Protein AF-A0A1A8IFJ7-F1 (afdb_monomer_lite)

Organism: Nothobranchius kuhntae (NCBI:txid321403)

pLDDT: mean 70.38, std 19.13, range [33.59, 97.19]

Foldseek 3Di:
DDPDDDPDPPPPPPPPPPDDPDQDWDDPDPVDDTHHDDPVRVVVVVVVVVVVVVVVVVVVVVVLVVLVCCLVVPPDDPVVSVVNCVVSPPDDPPPDPPPPDPPDPPPPPDDDPDDDDDPDPPDPPDPPPPPQDPVNVVVVVVVVVVVVVVVVVD

Secondary structure (DSSP, 8-state):
---PPPP-------------SSPP-B---TTS--BPPPHHHHHHHHHHHHHHHHHHHHHHHHHHHHHHHHHHTT-S-HHHHHHHHHHH---S-----------------PPPP----------------TTS-HHHHHHHHHHHHHHHHHHH--

InterPro domains:
  IPR029422 Coiled coil protein 74, C-terminal [PF14917] (32-151)
  IPR040370 Coiled-coil domain-containing protein 74A/74B/92 [PTHR14882] (18-152)

Radius of gyration: 33.84 Å; chains: 1; bounding box: 81×42×92 Å

Structure (mmCIF, N/CA/C/O backbone):
data_AF-A0A1A8IFJ7-F1
#
_entry.id   AF-A0A1A8IFJ7-F1
#
loop_
_atom_site.group_PDB
_atom_site.id
_atom_site.type_symbol
_atom_site.label_atom_id
_atom_site.label_alt_id
_atom_site.label_comp_id
_atom_site.label_asym_id
_atom_site.label_entity_id
_atom_site.label_seq_id
_atom_site.pdbx_PDB_ins_code
_atom_site.Cartn_x
_atom_site.Cartn_y
_atom_site.Cartn_z
_atom_site.occupancy
_atom_site.B_iso_or_equiv
_atom_site.auth_seq_id
_atom_site.auth_comp_id
_atom_site.auth_asym_id
_atom_site.auth_atom_id
_atom_site.pdbx_PDB_model_num
ATOM 1 N N . PHE A 1 1 ? 22.076 -18.290 44.049 1.00 37.00 1 PHE A N 1
ATOM 2 C CA . PHE A 1 1 ? 21.747 -18.542 42.632 1.00 37.00 1 PHE A CA 1
ATOM 3 C C . PHE A 1 1 ? 20.600 -17.636 42.219 1.00 37.00 1 PHE A C 1
ATOM 5 O O . PHE A 1 1 ? 19.598 -17.569 42.918 1.00 37.00 1 PHE A O 1
ATOM 12 N N . LEU A 1 2 ? 20.838 -16.833 41.181 1.00 37.22 2 LEU A N 1
ATOM 13 C CA . LEU A 1 2 ? 20.101 -15.618 40.843 1.00 37.22 2 LEU A CA 1
ATOM 14 C C . LEU A 1 2 ? 18.650 -15.870 40.407 1.00 37.22 2 LEU A C 1
ATOM 16 O O . LEU A 1 2 ? 18.386 -16.637 39.484 1.00 37.22 2 LEU A O 1
ATOM 20 N N . ARG A 1 3 ? 17.722 -15.116 41.002 1.00 33.59 3 ARG A N 1
ATOM 21 C CA . ARG A 1 3 ? 16.369 -14.902 40.483 1.00 33.59 3 ARG A CA 1
ATOM 22 C C . ARG A 1 3 ? 16.462 -13.887 39.342 1.00 33.59 3 ARG A C 1
ATOM 24 O O . ARG A 1 3 ? 16.524 -12.685 39.579 1.00 33.59 3 ARG A O 1
ATOM 31 N N . SER A 1 4 ? 16.531 -14.395 38.115 1.00 35.03 4 SER A N 1
ATOM 32 C CA . SER A 1 4 ? 16.534 -13.587 36.895 1.00 35.03 4 SER A CA 1
ATOM 33 C C . SER A 1 4 ? 15.193 -12.864 36.742 1.00 35.03 4 SER A C 1
ATOM 35 O O . SER A 1 4 ? 14.127 -13.486 36.707 1.00 35.03 4 SER A O 1
ATOM 37 N N . ALA A 1 5 ? 15.257 -11.535 36.713 1.00 36.53 5 ALA A N 1
ATOM 38 C CA . ALA A 1 5 ? 14.134 -10.656 36.448 1.00 36.53 5 ALA A CA 1
ATOM 39 C C . ALA A 1 5 ? 13.652 -10.856 35.004 1.00 36.53 5 ALA A C 1
ATOM 41 O O . ALA A 1 5 ? 14.435 -10.767 34.061 1.00 36.53 5 ALA A O 1
ATOM 42 N N . ARG A 1 6 ? 12.350 -11.104 34.818 1.00 45.41 6 ARG A N 1
ATOM 43 C CA . ARG A 1 6 ? 11.714 -10.996 33.499 1.00 45.41 6 ARG A CA 1
ATOM 44 C C . ARG A 1 6 ? 11.845 -9.546 33.026 1.00 45.41 6 ARG A C 1
ATOM 46 O O . ARG A 1 6 ? 11.326 -8.670 33.721 1.00 45.41 6 ARG A O 1
ATOM 53 N N . PRO A 1 7 ? 12.427 -9.263 31.851 1.00 37.22 7 PRO A N 1
ATOM 54 C CA . PRO A 1 7 ? 12.234 -7.966 31.240 1.00 37.22 7 PRO A CA 1
ATOM 55 C C . PRO A 1 7 ? 10.785 -7.904 30.764 1.00 37.22 7 PRO A C 1
ATOM 57 O O . PRO A 1 7 ? 10.353 -8.689 29.915 1.00 37.22 7 PRO A O 1
ATOM 60 N N . GLN A 1 8 ? 10.033 -6.981 31.360 1.00 39.06 8 GLN A N 1
ATOM 61 C CA . GLN A 1 8 ? 8.823 -6.404 30.794 1.00 39.06 8 GLN A CA 1
ATOM 62 C C . GLN A 1 8 ? 9.097 -6.093 29.324 1.00 39.06 8 GLN A C 1
ATOM 64 O O . GLN A 1 8 ? 9.841 -5.173 28.992 1.00 39.06 8 GLN A O 1
ATOM 69 N N . ARG A 1 9 ? 8.517 -6.893 28.430 1.00 38.09 9 ARG A N 1
ATOM 70 C CA . ARG A 1 9 ? 8.474 -6.565 27.014 1.00 38.09 9 ARG A CA 1
ATOM 71 C C . ARG A 1 9 ? 7.398 -5.493 26.868 1.00 38.09 9 ARG A C 1
ATOM 73 O O . ARG A 1 9 ? 6.243 -5.796 26.590 1.00 38.09 9 ARG A O 1
ATOM 80 N N . GLY A 1 10 ? 7.787 -4.249 27.145 1.00 36.97 10 GLY A N 1
ATOM 81 C CA . GLY A 1 10 ? 7.111 -3.072 26.625 1.00 36.97 10 GLY A CA 1
ATOM 82 C C . GLY A 1 10 ? 7.208 -3.154 25.112 1.00 36.97 10 GLY A C 1
ATOM 83 O O . GLY A 1 10 ? 8.207 -2.763 24.519 1.00 36.97 10 GLY A O 1
ATOM 84 N N . ALA A 1 11 ? 6.223 -3.798 24.496 1.00 39.75 11 ALA A N 1
ATOM 85 C CA . ALA A 1 11 ? 6.038 -3.714 23.066 1.00 39.75 11 ALA A CA 1
ATOM 86 C C . ALA A 1 11 ? 5.435 -2.336 22.815 1.00 39.75 11 ALA A C 1
ATOM 88 O O . ALA A 1 11 ? 4.215 -2.174 22.799 1.00 39.75 11 ALA A O 1
ATOM 89 N N . ASP A 1 12 ? 6.309 -1.343 22.671 1.00 42.59 12 ASP A N 1
ATOM 90 C CA . ASP A 1 12 ? 5.990 -0.155 21.902 1.00 42.59 12 ASP A CA 1
ATOM 91 C C . ASP A 1 12 ? 5.396 -0.648 20.579 1.00 42.59 12 ASP A C 1
ATOM 93 O O . ASP A 1 12 ? 6.099 -1.182 19.720 1.00 42.59 12 ASP A O 1
ATOM 97 N N . MET A 1 13 ? 4.073 -0.529 20.433 1.00 48.50 13 MET A N 1
ATOM 98 C CA . MET A 1 13 ? 3.356 -0.712 19.171 1.00 48.50 13 MET A CA 1
ATOM 99 C C . MET A 1 13 ? 3.704 0.448 18.229 1.00 48.50 13 MET A C 1
ATOM 101 O O . MET A 1 13 ? 2.827 1.154 17.730 1.00 48.50 13 MET A O 1
ATOM 105 N N . MET A 1 14 ? 4.994 0.674 17.981 1.00 48.03 14 MET A N 1
ATOM 106 C CA . MET A 1 14 ? 5.437 1.415 16.815 1.00 48.03 14 MET A CA 1
ATOM 107 C C . MET A 1 14 ? 4.930 0.615 15.633 1.00 48.03 14 MET A C 1
ATOM 109 O O . MET A 1 14 ? 5.463 -0.455 15.344 1.00 48.03 14 MET A O 1
ATOM 113 N N . GLY A 1 15 ? 3.822 1.086 15.049 1.00 50.41 15 GLY A N 1
ATOM 114 C CA . GLY A 1 15 ? 3.146 0.455 13.931 1.00 50.41 15 GLY A CA 1
ATOM 115 C C . GLY A 1 15 ? 4.200 -0.008 12.950 1.00 50.41 15 GLY A C 1
ATOM 116 O O . GLY A 1 15 ? 4.876 0.820 12.341 1.00 50.41 15 GLY A O 1
ATOM 117 N N . HIS A 1 16 ? 4.401 -1.326 12.896 1.00 56.38 16 HIS A N 1
ATOM 118 C CA . HIS A 1 16 ? 5.365 -1.927 12.003 1.00 56.38 16 HIS A CA 1
ATOM 119 C C . HIS A 1 16 ? 4.886 -1.571 10.604 1.00 56.38 16 HIS A C 1
ATOM 121 O O . HIS A 1 16 ? 3.976 -2.203 10.069 1.00 56.38 16 HIS A O 1
ATOM 127 N N . LEU A 1 17 ? 5.445 -0.499 10.039 1.00 62.41 17 LEU A N 1
ATOM 128 C CA . LEU A 1 17 ? 5.356 -0.251 8.621 1.00 62.41 17 LEU A CA 1
ATOM 129 C C . LEU A 1 17 ? 5.882 -1.532 7.992 1.00 62.41 17 LEU A C 1
ATOM 131 O O . LEU A 1 17 ? 7.049 -1.883 8.169 1.00 62.41 17 LEU A O 1
ATOM 135 N N . ILE A 1 18 ? 4.998 -2.274 7.326 1.00 60.94 18 ILE A N 1
ATOM 136 C CA . ILE A 1 18 ? 5.382 -3.429 6.521 1.00 60.94 18 ILE A CA 1
ATOM 137 C C . ILE A 1 18 ? 6.068 -2.852 5.281 1.00 60.94 18 ILE A C 1
ATOM 139 O O . ILE A 1 18 ? 5.518 -2.800 4.187 1.00 60.94 18 ILE A O 1
ATOM 143 N N . THR A 1 19 ? 7.260 -2.305 5.482 1.00 59.69 19 THR A N 1
ATOM 144 C CA . THR A 1 19 ? 8.148 -1.834 4.433 1.00 59.69 19 THR A CA 1
ATOM 145 C C . THR A 1 19 ? 9.150 -2.943 4.218 1.00 59.69 19 THR A C 1
ATOM 147 O O . THR A 1 19 ? 10.098 -3.103 4.987 1.00 59.69 19 THR A O 1
ATOM 150 N N . SER A 1 20 ? 8.909 -3.750 3.188 1.00 72.00 20 SER A N 1
ATOM 151 C CA . SER A 1 20 ? 9.936 -4.655 2.692 1.00 72.00 20 SER A CA 1
ATOM 152 C C . SER A 1 20 ? 11.133 -3.821 2.237 1.00 72.00 20 SER A C 1
ATOM 154 O O . SER A 1 20 ? 10.977 -2.897 1.441 1.00 72.00 20 SER A O 1
ATOM 156 N N . LEU A 1 21 ? 12.325 -4.148 2.736 1.00 69.06 21 LEU A N 1
ATOM 157 C CA . LEU A 1 21 ? 13.580 -3.557 2.258 1.00 69.06 21 LEU A CA 1
ATOM 158 C C . LEU A 1 21 ? 14.043 -4.183 0.932 1.00 69.06 21 LEU A C 1
ATOM 160 O O . LEU A 1 21 ? 15.052 -3.765 0.368 1.00 69.06 21 LEU A O 1
ATOM 164 N N . GLN A 1 22 ? 13.332 -5.200 0.436 1.00 80.12 22 GLN A N 1
ATOM 165 C CA . GLN A 1 22 ? 13.649 -5.843 -0.830 1.00 80.12 22 GLN A CA 1
ATOM 166 C C . GLN A 1 22 ? 12.984 -5.088 -1.990 1.00 80.12 22 GLN A C 1
ATOM 168 O O . GLN A 1 22 ? 11.782 -4.815 -1.923 1.00 80.12 22 GLN A O 1
ATOM 173 N N . PRO A 1 23 ? 13.728 -4.784 -3.072 1.00 84.25 23 PRO A N 1
ATOM 174 C CA . PRO A 1 23 ? 13.155 -4.180 -4.269 1.00 84.25 23 PRO A CA 1
ATOM 175 C C . PRO A 1 23 ? 12.010 -5.028 -4.834 1.00 84.25 23 PRO A C 1
ATOM 177 O O . PRO A 1 23 ? 12.124 -6.253 -4.904 1.00 84.25 23 PRO A O 1
ATOM 180 N N . LEU A 1 24 ? 10.924 -4.382 -5.269 1.00 87.25 24 LEU A N 1
ATOM 181 C CA . LEU A 1 24 ? 9.801 -5.056 -5.922 1.00 87.25 24 LEU A CA 1
ATOM 182 C C . LEU A 1 24 ? 10.277 -5.742 -7.212 1.00 87.25 24 LEU A C 1
ATOM 184 O O . LEU A 1 24 ? 10.961 -5.125 -8.031 1.00 87.25 24 LEU A O 1
ATOM 188 N N . ARG A 1 25 ? 9.919 -7.019 -7.395 1.00 91.12 25 ARG A N 1
ATOM 189 C CA . ARG A 1 25 ? 10.283 -7.813 -8.579 1.00 91.12 25 ARG A CA 1
ATOM 190 C C . ARG A 1 25 ? 9.042 -8.378 -9.256 1.00 91.12 25 ARG A C 1
ATOM 192 O O . ARG A 1 25 ? 8.121 -8.830 -8.582 1.00 91.12 25 ARG A O 1
ATOM 199 N N . ILE A 1 26 ? 9.051 -8.379 -10.584 1.00 91.69 26 ILE A N 1
ATOM 200 C CA . ILE A 1 26 ? 8.033 -9.027 -11.409 1.00 91.69 26 ILE A CA 1
ATOM 201 C C . ILE A 1 26 ? 8.422 -10.488 -11.607 1.00 91.69 26 ILE A C 1
ATOM 203 O O . ILE A 1 26 ? 9.538 -10.783 -12.043 1.00 91.69 26 ILE A O 1
ATOM 207 N N . ASN A 1 27 ? 7.487 -11.386 -11.300 1.00 89.75 27 ASN A N 1
ATOM 208 C CA . ASN A 1 27 ? 7.608 -12.816 -11.552 1.00 89.75 27 ASN A CA 1
ATOM 209 C C . ASN A 1 27 ? 6.722 -13.169 -12.751 1.00 89.75 27 ASN A C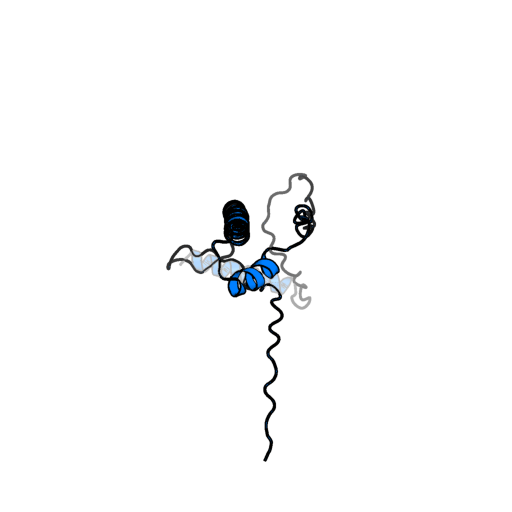 1
ATOM 211 O O . ASN A 1 27 ? 5.504 -13.245 -12.619 1.00 89.75 27 ASN A O 1
ATOM 215 N N . SER A 1 28 ? 7.329 -13.376 -13.918 1.00 83.00 28 SER A N 1
ATOM 216 C CA . SER A 1 28 ? 6.619 -13.674 -15.174 1.00 83.00 28 SER A CA 1
ATOM 217 C C . SER A 1 28 ? 6.489 -15.183 -15.452 1.00 83.00 28 SER A C 1
ATOM 219 O O . SER A 1 28 ? 6.387 -15.587 -16.605 1.00 83.00 28 SER A O 1
ATOM 221 N N . GLY A 1 29 ? 6.510 -16.020 -14.407 1.00 79.88 29 GLY A N 1
ATOM 222 C CA . GLY A 1 29 ? 6.488 -17.489 -14.499 1.00 79.88 29 GLY A CA 1
ATOM 223 C C . GLY A 1 29 ? 7.875 -18.146 -14.409 1.00 79.88 29 GLY A C 1
ATOM 224 O O . GLY A 1 29 ? 8.887 -17.464 -14.284 1.00 79.88 29 GLY A O 1
ATOM 225 N N . LEU A 1 30 ? 7.923 -19.486 -14.458 1.00 76.38 30 LEU A N 1
ATOM 226 C CA . LEU A 1 30 ? 9.153 -20.285 -14.270 1.00 76.38 30 LEU A CA 1
ATOM 227 C C . LEU A 1 30 ? 10.206 -20.099 -15.380 1.00 76.38 30 LEU A C 1
ATOM 229 O O . LEU A 1 30 ? 11.362 -20.468 -15.191 1.00 76.38 30 LEU A O 1
ATOM 233 N N . SER A 1 31 ? 9.823 -19.548 -16.534 1.00 73.19 31 SER A N 1
ATOM 234 C CA . SER A 1 31 ? 10.706 -19.367 -17.694 1.00 73.19 31 SER A CA 1
ATOM 235 C C . SER A 1 31 ? 11.580 -18.115 -17.620 1.00 73.19 31 SER A C 1
ATOM 237 O O . SER A 1 31 ? 12.529 -17.99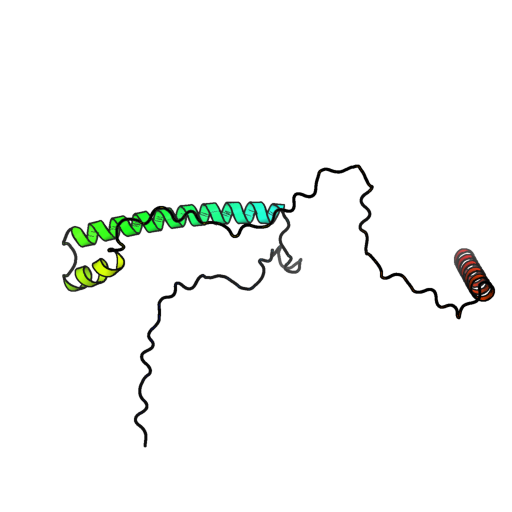1 -18.396 1.00 73.19 31 SER A O 1
ATOM 239 N N . HIS A 1 32 ? 11.282 -17.179 -16.714 1.00 80.81 32 HIS A N 1
ATOM 240 C CA . HIS A 1 32 ? 11.992 -15.908 -16.628 1.00 80.81 32 HIS A CA 1
ATOM 241 C C . HIS A 1 32 ? 12.456 -15.619 -15.200 1.00 80.81 32 HIS A C 1
ATOM 243 O O . HIS A 1 32 ? 11.674 -15.756 -14.257 1.00 80.81 32 HIS A O 1
ATOM 249 N N . PRO A 1 33 ? 13.717 -15.184 -15.015 1.00 86.81 33 PRO A N 1
ATOM 250 C CA . PRO A 1 33 ? 14.192 -14.794 -13.700 1.00 86.81 33 PRO A CA 1
ATOM 251 C C . PRO A 1 33 ? 13.406 -13.571 -13.201 1.00 86.81 33 PRO A C 1
ATOM 253 O O . PRO A 1 33 ? 13.046 -12.706 -14.008 1.00 86.81 33 PRO A O 1
ATOM 256 N N . PRO A 1 34 ? 13.187 -13.442 -11.879 1.00 90.88 34 PRO A N 1
ATOM 257 C CA . PRO A 1 34 ? 12.548 -12.265 -11.310 1.00 90.88 34 PRO A CA 1
ATOM 258 C C . PRO A 1 34 ? 13.278 -11.000 -11.757 1.00 90.88 34 PRO A C 1
ATOM 260 O O . PRO A 1 34 ? 14.492 -10.883 -11.572 1.00 90.88 34 PRO A O 1
ATOM 263 N N . ARG A 1 35 ? 12.571 -10.025 -12.323 1.00 91.94 35 ARG A N 1
ATOM 264 C CA . ARG A 1 35 ? 13.196 -8.800 -12.853 1.00 91.94 35 ARG A CA 1
ATOM 265 C C . ARG A 1 35 ? 12.643 -7.540 -12.207 1.00 91.94 35 ARG A C 1
ATOM 267 O O . ARG A 1 35 ? 11.603 -7.580 -11.557 1.00 91.94 35 ARG A O 1
ATOM 274 N N . ALA A 1 36 ? 13.338 -6.423 -12.398 1.00 92.06 36 ALA A N 1
ATOM 275 C CA . ALA A 1 36 ? 12.791 -5.119 -12.047 1.00 92.06 36 ALA A CA 1
ATOM 276 C C . ALA A 1 36 ? 11.566 -4.799 -12.933 1.00 92.06 36 ALA A C 1
ATOM 278 O O . ALA A 1 36 ? 11.574 -5.151 -14.118 1.00 92.06 36 ALA A O 1
ATOM 279 N N . PRO A 1 37 ? 10.525 -4.154 -12.385 1.00 94.06 37 PRO A N 1
ATOM 280 C CA . PRO A 1 37 ? 9.367 -3.716 -13.157 1.00 94.06 37 PRO A CA 1
ATOM 281 C C . PRO A 1 37 ? 9.751 -2.658 -14.198 1.00 94.06 37 PRO A C 1
ATOM 283 O O . PRO A 1 37 ? 10.615 -1.811 -13.970 1.00 94.06 37 PRO A O 1
ATOM 286 N N . THR A 1 38 ? 9.084 -2.696 -15.346 1.00 94.81 38 THR A N 1
ATOM 287 C CA . THR A 1 38 ? 9.098 -1.613 -16.338 1.00 94.81 38 THR A CA 1
ATOM 288 C C . THR A 1 38 ? 8.289 -0.418 -15.847 1.00 94.81 38 THR A C 1
ATOM 290 O O . THR A 1 38 ? 7.479 -0.535 -14.931 1.00 94.81 38 THR A O 1
ATOM 293 N N . LEU A 1 39 ? 8.461 0.745 -16.483 1.00 95.75 39 LEU A N 1
ATOM 294 C CA . LEU A 1 39 ? 7.731 1.959 -16.109 1.00 95.75 39 LEU A CA 1
ATOM 295 C C . LEU A 1 39 ? 6.205 1.792 -16.221 1.00 95.75 39 LEU A C 1
ATOM 297 O O . LEU A 1 39 ? 5.476 2.236 -15.338 1.00 95.75 39 LEU A O 1
ATOM 301 N N . GLN A 1 40 ? 5.732 1.105 -17.263 1.00 96.56 40 GLN A N 1
ATOM 302 C CA . GLN A 1 40 ? 4.310 0.813 -17.450 1.00 96.56 40 GLN A CA 1
ATOM 303 C C . GLN A 1 40 ? 3.778 -0.130 -16.358 1.00 96.56 40 GLN A C 1
ATOM 305 O O . GLN A 1 40 ? 2.709 0.108 -15.801 1.00 96.56 40 GLN A O 1
ATOM 310 N N . GLU A 1 41 ? 4.537 -1.174 -16.005 1.00 94.50 41 GLU A N 1
ATOM 311 C CA . GLU A 1 41 ? 4.188 -2.069 -14.893 1.00 94.50 41 GLU A CA 1
ATOM 312 C C . GLU A 1 41 ? 4.155 -1.300 -13.563 1.00 94.50 41 GLU A C 1
ATOM 314 O O . GLU A 1 41 ? 3.217 -1.470 -12.788 1.00 94.50 41 GLU A O 1
ATOM 319 N N . CYS A 1 42 ? 5.117 -0.403 -13.317 1.00 95.38 42 CYS A N 1
ATOM 320 C CA . CYS A 1 42 ? 5.119 0.474 -12.146 1.00 95.38 42 CYS A CA 1
ATOM 321 C C . CYS A 1 42 ? 3.861 1.343 -12.072 1.00 95.38 42 CYS A C 1
ATOM 323 O O . CYS A 1 42 ? 3.258 1.433 -11.005 1.00 95.38 42 CYS A O 1
ATOM 325 N N . GLU A 1 43 ? 3.442 1.962 -13.179 1.00 95.94 43 GLU A N 1
ATOM 326 C CA . GLU A 1 43 ? 2.225 2.777 -13.206 1.00 95.94 43 GLU A CA 1
ATOM 327 C C . GLU A 1 43 ? 0.994 1.957 -12.800 1.00 95.94 43 GLU A C 1
ATOM 329 O O . GLU A 1 43 ? 0.221 2.374 -11.932 1.00 95.94 43 GLU A O 1
ATOM 334 N N . VAL A 1 44 ? 0.837 0.767 -13.384 1.00 96.44 44 VAL A N 1
ATOM 335 C CA . VAL A 1 44 ? -0.277 -0.136 -13.071 1.00 96.44 44 VAL A CA 1
ATOM 336 C C . VAL A 1 44 ? -0.240 -0.556 -11.602 1.00 96.44 44 VAL A C 1
ATOM 338 O O . VAL A 1 44 ? -1.257 -0.457 -10.915 1.00 96.44 44 VAL A O 1
ATOM 341 N N . ILE A 1 45 ? 0.927 -0.963 -11.096 1.00 94.38 45 ILE A N 1
ATOM 342 C CA . ILE A 1 45 ? 1.114 -1.385 -9.702 1.00 94.38 45 ILE A CA 1
ATOM 343 C C . ILE A 1 45 ? 0.765 -0.250 -8.740 1.00 94.38 45 ILE A C 1
ATOM 345 O O . ILE A 1 45 ? 0.022 -0.462 -7.783 1.00 94.38 45 ILE A O 1
ATOM 349 N N . ILE A 1 46 ? 1.256 0.964 -8.995 1.00 94.19 46 ILE A N 1
ATOM 350 C CA . ILE A 1 46 ? 0.989 2.130 -8.147 1.00 94.19 46 ILE A CA 1
ATOM 351 C C . ILE A 1 46 ? -0.511 2.439 -8.126 1.00 94.19 46 ILE A C 1
ATOM 353 O O . ILE A 1 46 ? -1.075 2.615 -7.045 1.00 94.19 46 ILE A O 1
ATOM 357 N N . ARG A 1 47 ? -1.178 2.451 -9.289 1.00 97.19 47 ARG A N 1
ATOM 358 C CA . ARG A 1 47 ? -2.633 2.672 -9.380 1.00 97.19 47 ARG A CA 1
ATOM 359 C C . ARG A 1 47 ? -3.415 1.605 -8.610 1.00 97.19 47 ARG A C 1
ATOM 361 O O . ARG A 1 47 ? -4.315 1.938 -7.843 1.00 97.19 47 ARG A O 1
ATOM 368 N N . GLN A 1 48 ? -3.060 0.332 -8.776 1.00 96.88 48 GLN A N 1
ATOM 369 C CA . GLN A 1 48 ? -3.714 -0.779 -8.080 1.00 96.88 48 GLN A CA 1
ATOM 370 C C . GLN A 1 48 ? -3.532 -0.689 -6.563 1.00 96.88 48 GLN A C 1
ATOM 372 O O . GLN A 1 48 ? -4.513 -0.778 -5.824 1.00 96.88 48 GLN A O 1
ATOM 377 N N . LEU A 1 49 ? -2.302 -0.457 -6.096 1.00 94.56 49 LEU A N 1
ATOM 378 C CA . LEU A 1 49 ? -2.000 -0.295 -4.675 1.00 94.56 49 LEU A CA 1
ATOM 379 C C . LEU A 1 49 ? -2.726 0.906 -4.076 1.00 94.56 49 LEU A C 1
ATOM 381 O O . LEU A 1 49 ? -3.257 0.811 -2.973 1.00 94.56 49 LEU A O 1
ATOM 385 N N . TYR A 1 50 ? -2.780 2.028 -4.792 1.00 96.31 50 TYR A N 1
ATOM 386 C CA . TYR A 1 50 ? -3.520 3.205 -4.352 1.00 96.31 50 TYR A CA 1
ATOM 387 C C . TYR A 1 50 ? -5.010 2.893 -4.171 1.00 96.31 50 TYR A C 1
ATOM 389 O O . TYR A 1 50 ? -5.569 3.169 -3.109 1.00 96.31 50 TYR A O 1
ATOM 397 N N . ASN A 1 51 ? -5.633 2.259 -5.166 1.00 97.12 51 ASN A N 1
ATOM 398 C CA . ASN A 1 51 ? -7.049 1.902 -5.115 1.00 97.12 51 ASN A CA 1
ATOM 399 C C . ASN A 1 51 ? -7.348 0.925 -3.970 1.00 97.12 51 ASN A C 1
ATOM 401 O O . ASN A 1 51 ? -8.278 1.151 -3.195 1.00 97.12 51 ASN A O 1
ATOM 405 N N . ALA A 1 52 ? -6.526 -0.117 -3.816 1.00 96.12 52 ALA A N 1
ATOM 406 C CA . ALA A 1 52 ? -6.651 -1.081 -2.726 1.00 96.12 52 ALA A CA 1
ATOM 407 C C . ALA A 1 52 ? -6.496 -0.408 -1.353 1.00 96.12 52 ALA A C 1
ATOM 409 O O . ALA A 1 52 ? -7.327 -0.610 -0.470 1.00 96.12 52 ALA A O 1
ATOM 410 N N . ASN A 1 53 ? -5.486 0.452 -1.188 1.00 95.75 53 ASN A N 1
ATOM 411 C CA . ASN A 1 53 ? -5.267 1.203 0.048 1.00 95.75 53 ASN A CA 1
ATOM 412 C C . ASN A 1 53 ? -6.424 2.163 0.359 1.00 95.75 53 ASN A C 1
ATOM 414 O O . ASN A 1 53 ? -6.765 2.347 1.528 1.00 95.75 53 ASN A O 1
ATOM 418 N N . SER A 1 54 ? -7.028 2.776 -0.662 1.00 95.75 54 SER A N 1
ATOM 419 C CA . SER A 1 54 ? -8.178 3.673 -0.507 1.00 95.75 54 SER A CA 1
ATOM 420 C C . SER A 1 54 ? -9.403 2.912 0.007 1.00 95.75 54 SER A C 1
ATOM 422 O O . SER A 1 54 ? -9.983 3.289 1.028 1.00 95.75 54 SER A O 1
ATOM 424 N N . LEU A 1 55 ? -9.716 1.766 -0.610 1.00 97.00 55 LEU A N 1
ATOM 425 C CA . LEU A 1 55 ? -10.807 0.891 -0.177 1.00 97.00 55 LEU A CA 1
ATOM 426 C C . LEU A 1 55 ? -10.578 0.344 1.242 1.00 97.00 55 LEU A C 1
ATOM 428 O O . LEU A 1 55 ? -11.485 0.375 2.073 1.00 97.00 55 LEU A O 1
ATOM 432 N N . GLN A 1 56 ? -9.354 -0.097 1.554 1.00 95.88 56 GLN A N 1
ATOM 433 C CA . GLN A 1 56 ? -8.993 -0.549 2.902 1.00 95.88 56 GLN A CA 1
ATOM 434 C C . GLN A 1 56 ? -9.157 0.567 3.936 1.00 95.88 56 GLN A C 1
ATOM 436 O O . GLN A 1 56 ? -9.684 0.335 5.022 1.00 95.88 56 GLN A O 1
ATOM 441 N N . SER A 1 57 ? -8.745 1.790 3.596 1.00 94.31 57 SER A N 1
ATOM 442 C CA . SER A 1 57 ? -8.880 2.946 4.486 1.00 94.31 57 SER A CA 1
ATOM 443 C C . SER A 1 57 ? -10.350 3.258 4.776 1.00 94.31 57 SER A C 1
ATOM 445 O O . SER A 1 57 ? -10.707 3.509 5.927 1.00 94.31 57 SER A O 1
ATOM 447 N N . GLN A 1 58 ? -11.212 3.191 3.758 1.00 96.94 58 GLN A N 1
ATOM 448 C CA . GLN A 1 58 ? -12.652 3.380 3.920 1.00 96.94 58 GLN A CA 1
ATOM 449 C C . GLN A 1 58 ? -13.267 2.307 4.827 1.00 96.94 58 GLN A C 1
ATOM 451 O O . GLN A 1 58 ? -14.040 2.638 5.729 1.00 96.94 58 GLN A O 1
ATOM 456 N N . GLU A 1 59 ? -12.891 1.040 4.645 1.00 96.12 59 GLU A N 1
ATOM 457 C CA . GLU A 1 59 ? -13.414 -0.051 5.469 1.00 96.12 59 GLU A CA 1
ATOM 458 C C . GLU A 1 59 ? -12.946 0.056 6.925 1.00 96.12 59 GLU A C 1
ATOM 460 O O . GLU A 1 59 ? -13.745 -0.116 7.845 1.00 96.12 59 GLU A O 1
ATOM 465 N N . I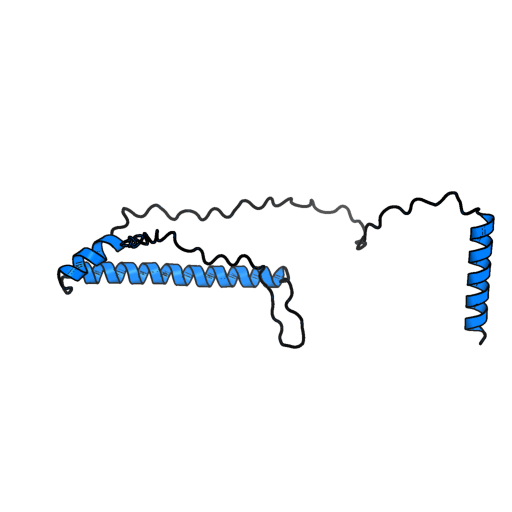LE A 1 60 ? -11.691 0.451 7.162 1.00 94.25 60 ILE A N 1
ATOM 466 C CA . ILE A 1 60 ? -11.182 0.738 8.511 1.00 94.25 60 ILE A CA 1
ATOM 467 C C . ILE A 1 60 ? -12.017 1.833 9.186 1.00 94.25 60 ILE A C 1
ATOM 469 O O . ILE A 1 60 ? -12.384 1.699 10.356 1.00 94.25 60 ILE A O 1
ATOM 473 N N . ILE A 1 61 ? -12.347 2.910 8.466 1.00 92.50 61 ILE A N 1
ATOM 474 C CA . ILE A 1 61 ? -13.192 3.995 8.986 1.00 92.50 61 ILE A CA 1
ATOM 475 C C . ILE A 1 61 ? -14.591 3.470 9.324 1.00 92.50 61 ILE A C 1
ATOM 477 O O . ILE A 1 61 ? -15.099 3.750 10.413 1.00 92.50 61 ILE A O 1
ATOM 481 N N . ARG A 1 62 ? -15.195 2.682 8.428 1.00 95.62 62 ARG A N 1
ATOM 482 C CA . ARG A 1 62 ? -16.532 2.108 8.615 1.00 95.62 62 ARG A CA 1
ATOM 483 C C . ARG A 1 62 ? -16.585 1.180 9.828 1.00 95.62 62 ARG A C 1
ATOM 485 O O . ARG A 1 62 ? -17.443 1.355 10.692 1.00 95.62 62 ARG A O 1
ATOM 492 N N . VAL A 1 63 ? -15.643 0.243 9.932 1.00 94.38 63 VAL A N 1
ATOM 493 C CA . VAL A 1 63 ? -15.529 -0.685 11.068 1.00 94.38 63 VAL A CA 1
ATOM 494 C C . VAL A 1 63 ? -15.307 0.086 12.365 1.00 94.38 63 VAL A C 1
ATOM 496 O O . VAL A 1 63 ? -15.971 -0.184 13.363 1.00 94.38 63 VAL A O 1
ATOM 499 N N . LYS A 1 64 ? -14.444 1.108 12.360 1.00 90.06 64 LYS A N 1
ATOM 500 C CA . LYS A 1 64 ? -14.214 1.955 13.537 1.00 90.06 64 LYS A CA 1
ATOM 501 C C . LYS A 1 64 ? -15.479 2.692 13.984 1.00 90.06 64 LYS A C 1
ATOM 503 O O . LYS A 1 64 ? -15.722 2.794 15.186 1.00 90.06 64 LYS A O 1
ATOM 508 N N . ALA A 1 65 ? -16.274 3.213 13.050 1.00 88.75 65 ALA A N 1
ATOM 509 C CA . ALA A 1 65 ? -17.538 3.879 13.356 1.00 88.75 65 ALA A CA 1
ATOM 510 C C . ALA A 1 65 ? -18.570 2.900 13.938 1.00 88.75 65 ALA A C 1
ATOM 512 O O . ALA A 1 65 ? -19.158 3.190 14.977 1.00 88.75 65 ALA A O 1
ATOM 513 N N . LEU A 1 66 ? -18.716 1.718 13.332 1.00 89.75 66 LEU A N 1
ATOM 514 C CA . LEU A 1 66 ? -19.609 0.668 13.824 1.00 89.75 66 LEU A CA 1
ATOM 515 C C . LEU A 1 66 ? -19.225 0.207 15.237 1.00 89.75 66 LEU A C 1
ATOM 517 O O . LEU A 1 66 ? -20.080 0.074 16.106 1.00 89.75 66 LEU A O 1
ATOM 521 N N . LEU A 1 67 ? -17.930 0.015 15.496 1.00 88.12 67 LEU A N 1
ATOM 522 C CA . LEU A 1 67 ? -17.443 -0.347 16.827 1.00 88.12 67 LEU A CA 1
ATOM 523 C C . LEU A 1 67 ? -17.730 0.748 17.862 1.00 88.12 67 LEU A C 1
ATOM 525 O O . LEU A 1 67 ? -18.103 0.427 18.989 1.00 88.12 67 LEU A O 1
ATOM 529 N N . ARG A 1 68 ? -17.599 2.033 17.496 1.00 84.94 68 ARG A N 1
ATOM 530 C CA . ARG A 1 68 ? -17.991 3.152 18.373 1.00 84.94 68 ARG A CA 1
ATOM 531 C C . ARG A 1 68 ? -19.469 3.092 18.729 1.00 84.94 68 ARG A C 1
ATOM 533 O O . ARG A 1 68 ? -19.792 3.217 19.905 1.00 84.94 68 ARG A O 1
ATOM 540 N N . ASP A 1 69 ? -20.333 2.867 17.748 1.00 85.25 69 ASP A N 1
ATOM 541 C CA . ASP A 1 69 ? -21.776 2.772 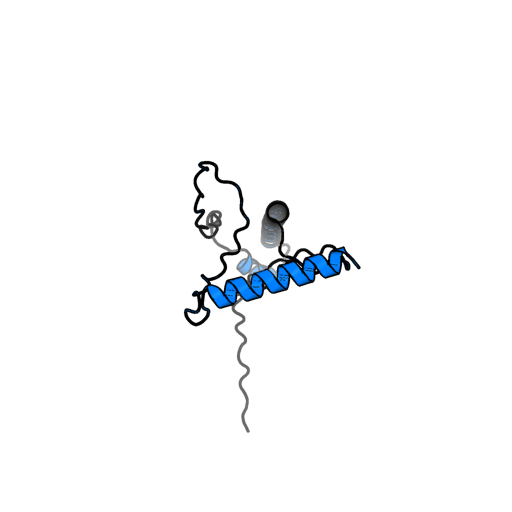17.969 1.00 85.25 69 ASP A CA 1
ATOM 542 C C . ASP A 1 69 ? -22.139 1.601 18.898 1.00 85.25 69 ASP A C 1
ATOM 544 O O . ASP A 1 69 ? -22.803 1.790 19.916 1.00 85.25 69 ASP A O 1
ATOM 548 N N . ILE A 1 70 ? -21.589 0.407 18.645 1.00 84.94 70 ILE A N 1
ATOM 549 C CA . ILE A 1 70 ? -21.824 -0.782 19.481 1.00 84.94 70 ILE A CA 1
ATOM 550 C C . ILE A 1 70 ? -21.404 -0.533 20.935 1.00 84.94 70 ILE A C 1
ATOM 552 O O . ILE A 1 70 ? -22.170 -0.824 21.855 1.00 84.94 70 ILE A O 1
ATOM 556 N N . VAL A 1 71 ? -20.215 0.036 21.153 1.00 82.75 71 VAL A N 1
ATOM 557 C CA . VAL A 1 71 ? -19.698 0.339 22.497 1.00 82.75 71 VAL A CA 1
ATOM 558 C C . VAL A 1 71 ? -20.574 1.373 23.213 1.00 82.75 71 VAL A C 1
ATOM 560 O O . VAL A 1 71 ? -20.836 1.226 24.406 1.00 82.75 71 VAL A O 1
ATOM 563 N N . LEU A 1 72 ? -21.065 2.394 22.504 1.00 79.25 72 LEU A N 1
ATOM 564 C CA . LEU A 1 72 ? -21.932 3.431 23.076 1.00 79.25 72 LEU A CA 1
ATOM 565 C C . LEU A 1 72 ? -23.374 2.951 23.309 1.00 79.25 72 LEU A C 1
ATOM 567 O O . LEU A 1 72 ? -24.027 3.422 24.239 1.00 79.25 72 LEU A O 1
ATOM 571 N N . SER A 1 73 ? -23.852 1.968 22.540 1.00 78.69 73 SER A N 1
ATOM 572 C CA . SER A 1 73 ? -25.215 1.415 22.618 1.00 78.69 73 SER A CA 1
ATOM 573 C C . SER A 1 73 ? -25.505 0.545 23.859 1.00 78.69 73 SER A C 1
ATOM 575 O O . SER A 1 73 ? -26.569 -0.065 23.955 1.00 78.69 73 SER A O 1
ATOM 577 N N . LYS A 1 74 ? -24.584 0.484 24.836 1.00 66.44 74 LYS A N 1
ATOM 578 C CA . LYS A 1 74 ? -24.707 -0.222 26.134 1.00 66.44 74 LYS A CA 1
ATOM 579 C C . LYS A 1 74 ? -24.926 -1.747 26.073 1.00 66.44 74 LYS A C 1
ATOM 581 O O . LYS A 1 74 ? -25.120 -2.361 27.117 1.00 66.44 74 LYS A O 1
ATOM 586 N N . LYS A 1 75 ? -24.820 -2.397 24.907 1.00 67.94 75 LYS A N 1
ATOM 587 C CA . LYS A 1 75 ? -24.916 -3.871 24.767 1.00 67.94 75 LYS A CA 1
ATOM 588 C C . LYS A 1 75 ? -23.636 -4.634 25.142 1.00 67.94 75 LYS A C 1
ATOM 590 O O . LYS A 1 75 ? -23.519 -5.824 24.866 1.00 67.94 75 LYS A O 1
ATOM 595 N N . VAL A 1 76 ? -22.658 -3.956 25.740 1.00 72.81 76 VAL A N 1
ATOM 596 C CA . VAL A 1 76 ? -21.312 -4.484 25.981 1.00 72.81 76 VAL A CA 1
ATOM 597 C C . VAL A 1 76 ? -21.014 -4.482 27.480 1.00 72.81 76 VAL A C 1
ATOM 599 O O . VAL A 1 76 ? -21.256 -3.488 28.162 1.00 72.81 76 VAL A O 1
ATOM 602 N N . THR A 1 77 ? -20.464 -5.589 27.990 1.00 74.50 77 THR A N 1
ATOM 603 C CA . THR A 1 77 ? -20.031 -5.740 29.388 1.00 74.50 77 THR A CA 1
ATOM 604 C C . THR A 1 77 ? -19.118 -4.577 29.813 1.00 74.50 77 THR A C 1
ATOM 606 O O . THR A 1 77 ? -18.236 -4.198 29.034 1.00 74.50 77 THR A O 1
ATOM 609 N N . PRO A 1 78 ? -19.239 -4.036 31.043 1.00 70.69 78 PRO A N 1
ATOM 610 C CA . PRO A 1 78 ? -18.476 -2.862 31.487 1.00 70.69 78 PRO A CA 1
ATOM 611 C C . PRO A 1 78 ? -16.952 -2.964 31.297 1.00 70.69 78 PRO A C 1
ATOM 613 O O . PRO A 1 78 ? -16.305 -1.980 30.942 1.00 70.69 78 PRO A O 1
ATOM 616 N N . ALA A 1 79 ? -16.376 -4.161 31.455 1.00 71.31 79 ALA A N 1
ATOM 617 C CA . ALA A 1 79 ? -14.949 -4.413 31.230 1.00 71.31 79 ALA A CA 1
ATOM 618 C C . ALA A 1 79 ? -14.521 -4.204 29.761 1.00 71.31 79 ALA A C 1
ATOM 620 O O . ALA A 1 79 ? -13.487 -3.594 29.488 1.00 71.31 79 ALA A O 1
ATOM 621 N N . ASN A 1 80 ? -15.351 -4.639 28.809 1.00 71.19 80 ASN A N 1
ATOM 622 C CA . ASN A 1 80 ? -15.093 -4.490 27.375 1.00 71.19 80 ASN A CA 1
ATOM 623 C C . ASN A 1 80 ? -15.316 -3.044 26.909 1.00 71.19 80 ASN A C 1
ATOM 625 O O . ASN A 1 80 ? -14.620 -2.568 26.011 1.00 71.19 80 ASN A O 1
ATOM 629 N N . TYR A 1 81 ? -16.240 -2.321 27.546 1.00 74.94 81 TYR A N 1
ATOM 630 C CA . TYR A 1 81 ? -16.470 -0.899 27.292 1.00 74.94 81 TYR A CA 1
ATOM 631 C C . TYR A 1 81 ? -15.224 -0.054 27.603 1.00 74.94 81 TYR A C 1
ATOM 633 O O . TYR A 1 81 ? -14.780 0.717 26.752 1.00 74.94 81 TYR A O 1
ATOM 641 N N . ILE A 1 82 ? -14.619 -0.234 28.785 1.00 75.75 82 ILE A N 1
ATOM 642 C CA . ILE A 1 82 ? -13.439 0.536 29.220 1.00 75.75 82 ILE A CA 1
ATOM 643 C C . ILE A 1 82 ? -12.243 0.283 28.293 1.00 75.75 82 ILE A C 1
ATOM 645 O O . ILE A 1 82 ? -11.617 1.239 27.830 1.00 75.75 82 ILE A O 1
ATOM 649 N N . LEU A 1 83 ? -11.963 -0.987 27.977 1.00 76.06 83 LEU A N 1
ATOM 650 C CA . LEU A 1 83 ? -10.860 -1.363 27.090 1.00 76.06 83 LEU A CA 1
ATOM 651 C C . LEU A 1 83 ? -11.058 -0.815 25.673 1.00 76.06 83 LEU A C 1
ATOM 653 O O . LEU A 1 83 ? -10.132 -0.273 25.088 1.00 76.06 83 LEU A O 1
ATOM 657 N N . THR A 1 84 ? -12.264 -0.912 25.113 1.00 74.38 84 THR A N 1
ATOM 658 C CA . THR A 1 84 ? -12.506 -0.483 23.725 1.00 74.38 84 THR A CA 1
ATOM 659 C C . THR A 1 84 ? -12.524 1.042 23.600 1.00 74.38 84 THR A C 1
ATOM 661 O O . THR A 1 84 ? -12.080 1.592 22.590 1.00 74.38 84 THR A O 1
ATOM 664 N N . LYS A 1 85 ? -12.963 1.758 24.645 1.00 72.44 85 LYS A N 1
ATOM 665 C CA . LYS A 1 85 ? -12.937 3.223 24.671 1.00 72.44 85 LYS A CA 1
ATOM 666 C C . LYS A 1 85 ? -11.518 3.761 24.455 1.00 72.44 85 LYS A C 1
ATOM 668 O O . LYS A 1 85 ? -11.369 4.710 23.691 1.00 72.44 85 LYS A O 1
ATOM 673 N N . SER A 1 86 ? -10.474 3.166 25.039 1.00 74.25 86 SER A N 1
ATOM 674 C CA . SER A 1 86 ? -9.098 3.677 24.891 1.00 74.25 86 SER A CA 1
ATOM 675 C C . SER A 1 86 ? -8.601 3.661 23.436 1.00 74.25 86 SER A C 1
ATOM 677 O O . SER A 1 86 ? -8.013 4.641 22.991 1.00 74.25 86 SER A O 1
ATOM 679 N N . TYR A 1 87 ? -8.926 2.623 22.658 1.00 70.94 87 TYR A N 1
ATOM 680 C CA . TYR A 1 87 ? -8.557 2.516 21.237 1.00 70.94 87 TYR A CA 1
ATOM 681 C C . TYR A 1 87 ? -9.437 3.364 20.305 1.00 70.94 87 TYR A C 1
ATOM 683 O O . TYR A 1 87 ? -9.021 3.761 19.213 1.00 70.94 87 TYR A O 1
ATOM 691 N N . LEU A 1 88 ? -10.680 3.641 20.709 1.00 75.62 88 LEU A N 1
ATOM 692 C CA . LEU A 1 88 ? -11.627 4.423 19.911 1.00 75.62 88 LEU A CA 1
ATOM 693 C C . LEU A 1 88 ? -11.521 5.932 20.155 1.00 75.62 88 LEU A C 1
ATOM 695 O O . LEU A 1 88 ? -11.862 6.705 19.250 1.00 75.62 88 LEU A O 1
ATOM 699 N N . THR A 1 89 ? -11.027 6.351 21.323 1.00 67.69 89 THR A N 1
ATOM 700 C CA . THR A 1 89 ? -10.847 7.759 21.721 1.00 67.69 89 THR A CA 1
ATOM 701 C C . THR A 1 89 ? -9.536 8.326 21.175 1.00 67.69 89 THR A C 1
ATOM 703 O O . THR A 1 89 ? -8.738 8.909 21.898 1.00 67.69 89 THR A O 1
ATOM 706 N N . ASN A 1 90 ? -9.307 8.198 19.870 1.00 58.16 90 ASN A N 1
ATOM 707 C CA . ASN A 1 90 ? -8.398 9.130 19.209 1.00 58.16 90 ASN A CA 1
ATOM 708 C C . ASN A 1 90 ? -9.166 10.449 19.081 1.00 58.16 90 ASN A C 1
ATOM 710 O O . ASN A 1 90 ? -10.255 10.449 18.497 1.00 58.16 90 ASN A O 1
ATOM 714 N N . GLY A 1 91 ? -8.627 11.510 19.694 1.00 52.22 91 GLY A N 1
ATOM 715 C CA . GLY A 1 91 ? -9.186 12.865 19.744 1.00 52.22 91 GLY A CA 1
ATOM 716 C C . GLY A 1 91 ? -9.528 13.455 18.368 1.00 52.22 91 GLY A C 1
ATOM 717 O O . GLY A 1 91 ? -9.282 12.796 17.353 1.00 52.22 91 GLY A O 1
ATOM 718 N N . PRO A 1 92 ? -10.123 14.669 18.336 1.00 45.34 92 PRO A N 1
ATOM 719 C CA . PRO A 1 92 ? -10.731 15.265 17.147 1.00 45.34 92 PRO A CA 1
ATOM 720 C C . PRO A 1 92 ? -9.808 15.058 15.960 1.00 45.34 92 PRO A C 1
ATOM 722 O O . PRO A 1 92 ? -8.635 15.424 16.018 1.00 45.34 92 PRO A O 1
ATOM 725 N N . SER A 1 93 ? -10.347 14.351 14.967 1.00 51.44 93 SER A N 1
ATOM 726 C CA . SER A 1 93 ? -9.697 13.920 13.738 1.00 51.44 93 SER A CA 1
ATOM 727 C C . SER A 1 93 ? -8.706 14.977 13.288 1.00 51.44 93 SER A C 1
ATOM 729 O O . SER A 1 93 ? -9.104 15.984 12.706 1.00 51.44 93 SER A O 1
ATOM 731 N N . LYS A 1 94 ? -7.420 14.751 13.595 1.00 41.38 94 LYS A N 1
ATOM 732 C CA . LYS A 1 94 ? -6.346 15.493 12.955 1.00 41.38 94 LYS A CA 1
ATOM 733 C C . LYS A 1 94 ? -6.570 15.244 11.478 1.00 41.38 94 LYS A C 1
ATOM 735 O O . LYS A 1 94 ? -6.555 14.094 11.035 1.00 41.38 94 LYS A O 1
ATOM 740 N N . SER A 1 95 ? -6.963 16.328 10.819 1.00 41.12 95 SER A N 1
ATOM 741 C CA . SER A 1 95 ? -7.097 16.490 9.385 1.00 41.12 95 SER A CA 1
ATOM 742 C C . SER A 1 95 ? -6.200 15.495 8.685 1.00 41.12 95 SER A C 1
ATOM 744 O O . SER A 1 95 ? -5.006 15.495 8.986 1.00 41.12 95 SER A O 1
ATOM 746 N N . LEU A 1 96 ? -6.810 14.662 7.832 1.00 47.84 96 LEU A N 1
ATOM 747 C CA . LEU A 1 96 ? -6.213 14.078 6.635 1.00 47.84 96 LEU A CA 1
ATOM 748 C C . LEU A 1 96 ? -4.757 14.527 6.521 1.00 47.84 96 LEU A C 1
ATOM 750 O O . LEU A 1 96 ? -4.508 15.609 5.993 1.00 47.84 96 LEU A O 1
ATOM 754 N N . GLU A 1 97 ? -3.833 13.795 7.156 1.00 40.88 97 GLU A N 1
ATOM 755 C CA . GLU A 1 97 ? -2.421 14.111 7.008 1.00 40.88 97 GLU A CA 1
ATOM 756 C C . GLU A 1 97 ? -2.188 13.887 5.529 1.00 40.88 97 GLU A C 1
ATOM 758 O O . GLU A 1 97 ? -2.228 12.755 5.036 1.00 40.88 97 GLU A O 1
ATOM 763 N N . GLU A 1 98 ? -2.127 15.000 4.810 1.00 50.38 98 GLU A N 1
ATOM 764 C CA . GLU A 1 98 ? -1.816 15.066 3.409 1.00 50.38 98 GLU A CA 1
ATOM 765 C C . GLU A 1 98 ? -0.508 14.297 3.304 1.00 50.38 98 GLU A C 1
ATOM 767 O O . GLU A 1 98 ? 0.525 14.759 3.792 1.00 50.38 98 GLU A O 1
ATOM 772 N N . LYS A 1 99 ? -0.594 13.044 2.833 1.00 56.50 99 LYS A N 1
ATOM 773 C CA . LYS A 1 99 ? 0.541 12.134 2.712 1.00 56.50 99 LYS A CA 1
ATOM 774 C C . LYS A 1 99 ? 1.510 12.819 1.766 1.00 56.50 99 LYS A C 1
ATOM 776 O O . LYS A 1 99 ? 1.430 12.645 0.552 1.00 56.50 99 LYS A O 1
ATOM 781 N N . LYS A 1 100 ? 2.395 13.649 2.317 1.00 56.38 100 LYS A N 1
ATOM 782 C CA . LYS A 1 100 ? 3.486 14.260 1.585 1.00 56.38 100 LYS A CA 1
ATOM 783 C C . LYS A 1 100 ? 4.387 13.111 1.211 1.00 56.38 100 LYS A C 1
ATOM 785 O O . LYS A 1 100 ? 5.178 12.624 2.015 1.00 56.38 100 LYS A O 1
ATOM 790 N N . PHE A 1 101 ? 4.219 12.657 -0.021 1.00 52.41 101 PHE A N 1
ATOM 791 C CA . PHE A 1 101 ? 5.201 11.809 -0.652 1.00 52.41 101 PHE A CA 1
ATOM 792 C C . PHE A 1 101 ? 6.563 12.508 -0.533 1.00 52.41 101 PHE A C 1
ATOM 794 O O . PHE A 1 101 ? 6.626 13.743 -0.639 1.00 52.41 101 PHE A O 1
ATOM 801 N N . PRO A 1 102 ? 7.649 11.758 -0.282 1.00 53.78 102 PRO A N 1
ATOM 802 C CA . PRO A 1 102 ? 8.989 12.307 -0.382 1.00 53.78 102 PRO A CA 1
ATOM 803 C C . PRO A 1 102 ? 9.091 13.061 -1.705 1.00 53.78 102 PRO A C 1
ATOM 805 O O . PRO A 1 102 ? 8.720 12.521 -2.748 1.00 53.78 102 PRO A O 1
ATOM 808 N N . LYS A 1 103 ? 9.521 14.325 -1.662 1.00 51.19 103 LYS A N 1
ATOM 809 C CA . LYS A 1 103 ? 9.712 15.122 -2.874 1.00 51.19 103 LYS A CA 1
ATOM 810 C C . LYS A 1 103 ? 10.810 14.451 -3.691 1.00 51.19 103 LYS A C 1
ATOM 812 O O . LYS A 1 103 ? 11.991 14.641 -3.414 1.00 51.19 103 LYS A O 1
ATOM 817 N N . LEU A 1 104 ? 10.420 13.629 -4.658 1.00 56.91 104 LEU A N 1
ATOM 818 C CA . LEU A 1 104 ? 11.341 13.111 -5.652 1.00 56.91 104 LEU A CA 1
ATOM 819 C C . LEU A 1 104 ? 11.794 14.320 -6.470 1.00 56.91 104 LEU A C 1
ATOM 821 O O . LEU A 1 104 ? 10.969 15.080 -6.970 1.00 56.91 104 LEU A O 1
ATOM 825 N N . GLY A 1 105 ? 13.098 14.567 -6.539 1.00 47.75 105 GLY A N 1
ATOM 826 C CA . GLY A 1 105 ? 13.635 15.583 -7.434 1.00 47.75 105 GLY A CA 1
ATOM 827 C C . GLY A 1 105 ? 13.395 15.130 -8.868 1.00 47.75 105 GLY A C 1
ATOM 828 O O . GLY A 1 105 ? 14.190 14.368 -9.409 1.00 47.75 105 GLY A O 1
ATOM 829 N N . HIS A 1 106 ? 12.292 15.558 -9.479 1.00 50.97 106 HIS A N 1
ATOM 830 C CA . HIS A 1 106 ? 12.086 15.402 -10.913 1.00 50.97 106 HIS A CA 1
ATOM 831 C C . HIS A 1 106 ? 13.007 16.411 -11.595 1.00 50.97 106 HIS A C 1
ATOM 833 O O . HIS A 1 106 ? 12.628 17.558 -11.825 1.00 50.97 106 HIS A O 1
ATOM 839 N N . GLN A 1 107 ? 14.247 16.010 -11.874 1.00 45.31 107 GLN A N 1
ATOM 840 C CA . GLN A 1 107 ? 15.045 16.727 -12.854 1.00 45.31 107 GLN A CA 1
ATOM 841 C C . GLN A 1 107 ? 14.351 16.495 -14.199 1.00 45.31 107 GLN A C 1
ATOM 843 O O . GLN A 1 107 ? 14.481 15.433 -14.805 1.00 45.31 107 GLN A O 1
ATOM 848 N N . LEU A 1 108 ? 13.510 17.451 -14.593 1.00 44.53 108 LEU A N 1
ATOM 849 C CA . LEU A 1 108 ? 12.897 17.497 -15.910 1.00 44.53 108 LEU A CA 1
ATOM 850 C C . LEU A 1 108 ? 14.061 17.606 -16.901 1.00 44.53 108 LEU A C 1
ATOM 852 O O . LEU A 1 108 ? 14.690 18.658 -17.009 1.00 44.53 108 LEU A O 1
ATOM 856 N N . PHE A 1 109 ? 14.425 16.498 -17.546 1.00 49.94 109 PHE A N 1
ATOM 857 C CA . PHE A 1 109 ? 15.364 16.554 -18.656 1.00 49.94 109 PHE A CA 1
ATOM 858 C C . PHE A 1 109 ? 14.659 17.335 -19.762 1.00 49.94 109 PHE A C 1
ATOM 860 O O . PHE A 1 109 ? 13.657 16.877 -20.309 1.00 49.94 109 PHE A O 1
ATOM 867 N N . GLY A 1 110 ? 15.133 18.562 -19.976 1.00 41.25 110 GLY A N 1
ATOM 868 C CA . GLY A 1 110 ? 14.598 19.484 -20.961 1.00 41.25 11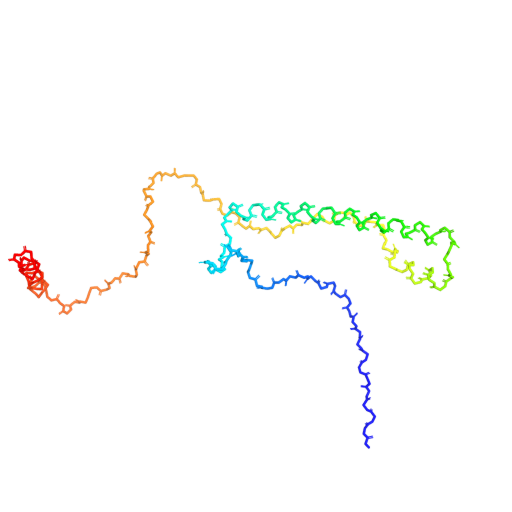0 GLY A CA 1
ATOM 869 C C . GLY A 1 110 ? 14.517 18.843 -22.340 1.00 41.25 110 GLY A C 1
ATOM 870 O O . GLY A 1 110 ? 15.400 18.095 -22.761 1.00 41.25 110 GLY A O 1
ATOM 871 N N . GLU A 1 111 ? 13.412 19.158 -22.995 1.00 39.69 111 GLU A N 1
ATOM 872 C CA . GLU A 1 111 ? 13.034 18.799 -24.349 1.00 39.69 111 GLU A CA 1
ATOM 873 C C . GLU A 1 111 ? 14.177 19.021 -25.354 1.00 39.69 111 GLU A C 1
ATOM 875 O O . GLU A 1 111 ? 14.922 20.000 -25.316 1.00 39.69 111 GLU A O 1
ATOM 880 N N . ASN A 1 112 ? 14.344 18.022 -26.212 1.00 43.38 112 ASN A N 1
ATOM 881 C CA . ASN A 1 112 ? 15.534 17.751 -27.003 1.00 43.38 112 ASN A CA 1
ATOM 882 C C . ASN A 1 112 ? 15.816 18.808 -28.084 1.00 43.38 112 ASN A C 1
ATOM 884 O O . ASN A 1 112 ? 14.937 19.141 -28.873 1.00 43.38 112 ASN A O 1
ATOM 888 N N . VAL A 1 113 ? 17.095 19.151 -28.274 1.00 42.72 113 VAL A N 1
ATOM 889 C CA . VAL A 1 113 ? 17.623 19.332 -29.636 1.00 42.72 113 VAL A CA 1
ATOM 890 C C . VAL A 1 113 ? 18.120 17.963 -30.099 1.00 42.72 113 VAL A C 1
ATOM 892 O O . VAL A 1 113 ? 18.977 17.352 -29.462 1.00 42.72 113 VAL A O 1
ATOM 895 N N . SER A 1 114 ? 17.515 17.461 -31.175 1.00 51.28 114 SER A N 1
ATOM 896 C CA . SER A 1 114 ? 17.756 16.163 -31.813 1.00 51.28 114 SER A CA 1
ATOM 897 C C . SER A 1 114 ? 19.218 15.698 -31.778 1.00 51.28 114 SER A C 1
ATOM 899 O O . SER A 1 114 ? 20.089 16.312 -32.399 1.00 51.28 114 SER A O 1
ATOM 901 N N . ARG A 1 115 ? 19.489 14.550 -31.147 1.00 46.91 115 ARG A N 1
ATOM 902 C CA . ARG A 1 115 ? 20.739 13.811 -31.353 1.00 46.91 115 ARG A CA 1
ATOM 903 C C . ARG A 1 115 ? 20.443 12.312 -31.412 1.00 46.91 115 ARG A C 1
ATOM 905 O O . ARG A 1 115 ? 19.652 11.845 -30.594 1.00 46.91 115 ARG A O 1
ATOM 912 N N . PRO A 1 116 ? 21.021 11.552 -32.363 1.00 42.03 116 PRO A N 1
ATOM 913 C CA . PRO A 1 116 ? 20.692 10.142 -32.517 1.00 42.03 116 PRO A CA 1
ATOM 914 C C . PRO A 1 116 ? 21.033 9.398 -31.231 1.00 42.03 116 PRO A C 1
ATOM 916 O O . PRO A 1 116 ? 22.157 9.506 -30.733 1.00 42.03 116 PRO A O 1
ATOM 919 N N . SER A 1 117 ? 20.063 8.650 -30.707 1.00 51.59 117 SER A N 1
ATOM 920 C CA . SER A 1 117 ? 20.246 7.735 -29.589 1.00 51.59 117 SER A CA 1
ATOM 921 C C . SER A 1 117 ? 21.339 6.727 -29.930 1.00 51.59 117 SER A C 1
ATOM 923 O O . SER A 1 117 ? 21.112 5.753 -30.641 1.00 51.59 117 SER A O 1
ATOM 925 N N . GLN A 1 118 ? 22.536 6.956 -29.406 1.00 50.53 118 GLN A N 1
ATOM 926 C CA . GLN A 1 118 ? 23.529 5.910 -29.257 1.00 50.53 118 GLN A CA 1
ATOM 927 C C . GLN A 1 118 ? 23.488 5.495 -27.795 1.00 50.53 118 GLN A C 1
ATOM 929 O O . GLN A 1 118 ? 23.794 6.284 -26.904 1.00 50.53 118 GLN A O 1
ATOM 934 N N . SER A 1 119 ? 23.055 4.257 -27.561 1.00 56.31 119 SER A N 1
ATOM 935 C CA . SER A 1 119 ? 23.321 3.525 -26.328 1.00 56.31 119 SER A CA 1
ATOM 936 C C . SER A 1 119 ? 24.836 3.546 -26.097 1.00 56.31 119 SER A C 1
ATOM 938 O O . SER A 1 119 ? 25.589 2.787 -26.702 1.00 56.31 119 SER A O 1
ATOM 940 N N . GLY A 1 120 ? 25.297 4.531 -25.331 1.00 52.81 120 GLY A N 1
ATOM 941 C CA . GLY A 1 120 ? 26.709 4.794 -25.118 1.00 52.81 120 GLY A CA 1
ATOM 942 C C . GLY A 1 120 ? 27.180 4.066 -23.876 1.00 52.81 120 GLY A C 1
ATOM 943 O O . GLY A 1 120 ? 27.105 4.607 -22.777 1.00 52.81 120 GLY A O 1
ATOM 944 N N . VAL A 1 121 ? 27.701 2.852 -24.043 1.00 62.56 121 VAL A N 1
ATOM 945 C CA . VAL A 1 121 ? 28.647 2.306 -23.067 1.00 62.56 121 VAL A CA 1
ATOM 946 C C . VAL A 1 121 ? 29.861 3.235 -23.090 1.00 62.56 121 VAL A C 1
ATOM 948 O O . VAL A 1 121 ? 30.642 3.220 -24.041 1.00 62.56 121 VAL A O 1
ATOM 951 N N . VAL A 1 122 ? 30.001 4.088 -22.075 1.00 67.12 122 VAL A N 1
ATOM 952 C CA . VAL A 1 122 ? 31.196 4.923 -21.911 1.00 67.12 122 VAL A CA 1
ATOM 953 C C . VAL A 1 122 ? 32.310 4.013 -21.415 1.00 67.12 122 VAL A C 1
ATOM 955 O O . VAL A 1 122 ? 32.447 3.749 -20.222 1.00 67.12 122 VAL A O 1
ATOM 958 N N . LEU A 1 123 ? 33.079 3.477 -22.359 1.00 66.19 123 LEU A N 1
ATOM 959 C CA . LEU A 1 123 ? 34.305 2.765 -22.044 1.00 66.19 123 LEU A CA 1
ATOM 960 C C . LEU A 1 123 ? 35.360 3.785 -21.592 1.00 66.19 123 LEU A C 1
ATOM 962 O O . LEU A 1 123 ? 35.471 4.857 -22.196 1.00 66.19 123 LEU A O 1
ATOM 966 N N . PRO A 1 124 ? 36.147 3.480 -20.547 1.00 72.75 124 PRO A N 1
ATOM 967 C CA . PRO A 1 124 ? 37.255 4.334 -20.154 1.00 72.75 124 PRO A CA 1
ATOM 968 C C . PRO A 1 124 ? 38.203 4.524 -21.340 1.00 72.75 124 PRO A C 1
ATOM 970 O O . PRO A 1 124 ? 38.473 3.584 -22.091 1.00 72.75 124 PRO A O 1
ATOM 973 N N . ALA A 1 125 ? 38.707 5.749 -21.508 1.00 72.00 125 ALA A N 1
ATOM 974 C CA . ALA A 1 125 ? 39.652 6.063 -22.568 1.00 72.00 125 ALA A CA 1
ATOM 975 C C . ALA A 1 125 ? 40.860 5.122 -22.464 1.00 72.00 125 ALA A C 1
ATOM 977 O O . ALA A 1 125 ? 41.612 5.158 -21.485 1.00 72.00 125 ALA A O 1
ATOM 978 N N . LEU A 1 126 ? 41.035 4.262 -23.471 1.00 63.44 126 LEU A N 1
ATOM 979 C CA . LEU A 1 126 ? 42.205 3.402 -23.578 1.00 63.44 126 LEU A CA 1
ATOM 980 C C . LEU A 1 126 ? 43.424 4.312 -23.717 1.00 63.44 126 LEU A C 1
ATOM 982 O O . LEU A 1 126 ? 43.633 4.926 -24.763 1.00 63.44 126 LEU A O 1
ATOM 986 N N . LYS A 1 127 ? 44.224 4.429 -22.650 1.00 68.75 127 LYS A N 1
ATOM 987 C CA . LYS A 1 127 ? 45.498 5.143 -22.718 1.00 68.75 127 LYS A CA 1
ATOM 988 C C . LYS A 1 127 ? 46.384 4.389 -23.699 1.00 68.75 127 LYS A C 1
ATOM 990 O O . LYS A 1 127 ? 46.799 3.260 -23.445 1.00 68.75 127 LYS A O 1
ATOM 995 N N . GLN A 1 128 ? 46.605 5.002 -24.853 1.00 60.34 128 GLN A N 1
ATOM 996 C CA . GLN A 1 128 ? 47.405 4.462 -25.937 1.00 60.34 128 GLN A CA 1
ATOM 997 C C . GLN A 1 128 ? 48.810 4.160 -25.393 1.00 60.34 128 GLN A C 1
ATOM 999 O O . GLN A 1 128 ? 49.558 5.078 -25.063 1.00 60.34 128 GLN A O 1
ATOM 1004 N N . SER A 1 129 ? 49.165 2.879 -25.235 1.00 60.41 129 SER A N 1
ATOM 1005 C CA . SER A 1 129 ? 50.506 2.510 -24.781 1.00 60.41 129 SER A CA 1
ATOM 1006 C C . SER A 1 129 ? 51.513 2.956 -25.846 1.00 60.41 129 SER A C 1
ATOM 1008 O O . SER A 1 129 ? 51.516 2.469 -26.983 1.00 60.41 129 SER A O 1
ATOM 1010 N N . LEU A 1 130 ? 52.357 3.926 -25.484 1.00 57.28 130 LEU A N 1
ATOM 1011 C CA . LEU A 1 130 ? 53.401 4.491 -26.350 1.00 57.28 130 LEU A CA 1
ATOM 1012 C C . LEU A 1 130 ? 54.475 3.460 -26.742 1.00 57.28 130 LEU A C 1
ATOM 1014 O O . LEU A 1 130 ? 55.312 3.734 -27.593 1.00 57.28 130 LEU A O 1
ATOM 1018 N N . ASN A 1 131 ? 54.405 2.246 -26.191 1.00 61.28 131 ASN A N 1
ATOM 1019 C CA . ASN A 1 131 ? 55.348 1.163 -26.456 1.00 61.28 131 ASN A CA 1
ATOM 1020 C C . ASN A 1 131 ? 55.054 0.413 -27.769 1.00 61.28 131 ASN A C 1
ATOM 1022 O O . ASN A 1 131 ? 55.862 -0.413 -28.179 1.00 61.28 131 ASN A O 1
ATOM 1026 N N . SER A 1 132 ? 53.922 0.680 -28.439 1.00 62.97 132 SER A N 1
ATOM 1027 C CA . SER A 1 132 ? 53.624 0.091 -29.755 1.00 62.97 132 SER A CA 1
ATOM 1028 C C . SER A 1 132 ? 53.881 1.092 -30.883 1.00 62.97 132 SER A C 1
ATOM 1030 O O . SER A 1 132 ? 53.134 2.052 -31.086 1.00 62.97 132 SER A O 1
ATOM 1032 N N . SER A 1 133 ? 54.959 0.860 -31.634 1.00 76.00 133 SER A N 1
ATOM 1033 C CA . SER A 1 133 ? 55.319 1.650 -32.816 1.00 76.00 133 SER A CA 1
ATOM 1034 C C . SER A 1 133 ? 54.260 1.509 -33.918 1.00 76.00 133 SER A C 1
ATOM 1036 O O . SER A 1 133 ? 53.672 0.441 -34.108 1.00 76.00 133 SER A O 1
ATOM 1038 N N . ILE A 1 134 ? 54.041 2.574 -34.698 1.00 77.19 134 ILE A N 1
ATOM 1039 C CA . ILE A 1 134 ? 53.154 2.576 -35.878 1.00 77.19 134 ILE A CA 1
ATOM 1040 C C . ILE A 1 134 ? 53.484 1.401 -36.815 1.00 77.19 134 ILE A C 1
ATOM 1042 O O . ILE A 1 134 ? 52.577 0.728 -37.306 1.00 77.19 134 ILE A O 1
ATOM 1046 N N . ALA A 1 135 ? 54.771 1.078 -36.978 1.00 77.81 135 ALA A N 1
ATOM 1047 C CA . ALA A 1 135 ? 55.228 -0.040 -37.800 1.00 77.81 135 ALA A CA 1
ATOM 1048 C C . ALA A 1 135 ? 54.781 -1.411 -37.258 1.00 77.81 135 ALA A C 1
ATOM 1050 O O . ALA A 1 135 ? 54.469 -2.328 -38.019 1.00 77.81 135 ALA A O 1
ATOM 1051 N N . GLU A 1 136 ? 54.726 -1.574 -35.936 1.00 80.44 136 GLU A N 1
ATOM 1052 C CA . GLU A 1 136 ? 54.223 -2.795 -35.306 1.00 80.44 136 GLU A CA 1
ATOM 1053 C C . GLU A 1 136 ? 52.715 -2.955 -35.536 1.00 80.44 136 GLU A C 1
ATOM 1055 O O . GLU A 1 136 ? 52.255 -4.027 -35.936 1.00 80.44 136 GLU A O 1
ATOM 1060 N N . ARG A 1 137 ? 51.950 -1.868 -35.372 1.00 80.06 137 ARG A N 1
ATOM 1061 C CA . ARG A 1 137 ? 50.502 -1.857 -35.627 1.00 80.06 137 ARG A CA 1
ATOM 1062 C C . ARG A 1 137 ? 50.200 -2.211 -37.082 1.00 80.06 137 ARG A C 1
ATOM 1064 O O . ARG A 1 137 ? 49.358 -3.064 -37.345 1.00 80.06 137 ARG A O 1
ATOM 1071 N N . GLN A 1 138 ? 50.951 -1.642 -38.022 1.00 82.06 138 GLN A N 1
ATOM 1072 C CA . GLN A 1 138 ? 50.784 -1.913 -39.448 1.00 82.06 138 GLN A CA 1
ATOM 1073 C C . GLN A 1 138 ? 51.117 -3.372 -39.809 1.00 82.06 138 GLN A C 1
ATOM 1075 O O . GLN A 1 138 ? 50.412 -3.976 -40.619 1.00 82.06 138 GLN A O 1
ATOM 1080 N N . ARG A 1 139 ? 52.129 -3.979 -39.164 1.00 84.88 139 ARG A N 1
ATOM 1081 C CA . ARG A 1 139 ? 52.432 -5.416 -39.305 1.00 84.88 139 ARG A CA 1
ATOM 1082 C C . ARG A 1 139 ? 51.281 -6.298 -38.819 1.00 84.88 139 ARG A C 1
ATOM 1084 O O . ARG A 1 139 ? 50.878 -7.205 -39.546 1.00 84.88 139 ARG A O 1
ATOM 1091 N N . ARG A 1 140 ? 50.710 -6.009 -37.644 1.00 84.06 140 ARG A N 1
ATOM 1092 C CA . ARG A 1 140 ? 49.571 -6.766 -37.091 1.00 84.06 140 ARG A CA 1
ATOM 1093 C C . ARG A 1 140 ? 48.326 -6.653 -37.976 1.00 84.06 140 ARG A C 1
ATOM 1095 O O . ARG A 1 140 ? 47.707 -7.671 -38.272 1.00 84.06 140 ARG A O 1
ATOM 1102 N N . THR A 1 141 ? 48.008 -5.459 -38.478 1.00 84.06 141 THR A N 1
ATOM 1103 C CA . THR A 1 141 ? 46.872 -5.261 -39.395 1.00 84.06 141 THR A CA 1
ATOM 1104 C C . THR A 1 141 ? 47.048 -6.044 -40.696 1.00 84.06 141 THR A C 1
ATOM 1106 O O . THR A 1 141 ? 46.117 -6.717 -41.137 1.00 84.06 141 THR A O 1
ATOM 1109 N N . ARG A 1 142 ? 48.253 -6.034 -41.287 1.00 83.00 142 ARG A N 1
ATOM 1110 C CA . ARG A 1 142 ? 48.558 -6.837 -42.485 1.00 83.00 142 ARG A CA 1
ATOM 1111 C C . ARG A 1 142 ? 48.446 -8.338 -42.208 1.00 83.00 142 ARG A C 1
ATOM 1113 O O . ARG A 1 142 ? 47.908 -9.063 -43.039 1.00 83.00 142 ARG A O 1
ATOM 1120 N N . ALA A 1 143 ? 48.907 -8.809 -41.048 1.00 85.00 143 ALA A N 1
ATOM 1121 C CA . ALA A 1 143 ? 48.779 -10.212 -40.657 1.00 85.00 143 ALA A CA 1
ATOM 1122 C C . ALA A 1 143 ? 47.306 -10.635 -40.508 1.00 85.00 143 ALA A C 1
ATOM 1124 O O . ALA A 1 143 ? 46.913 -11.663 -41.053 1.00 85.00 143 ALA A O 1
ATOM 1125 N N . MET A 1 144 ? 46.473 -9.809 -39.865 1.00 82.38 144 MET A N 1
ATOM 1126 C CA . MET A 1 144 ? 45.034 -10.064 -39.726 1.00 82.38 144 MET A CA 1
ATOM 1127 C C . MET A 1 144 ? 44.297 -10.062 -41.070 1.00 82.38 144 MET A C 1
ATOM 1129 O O . MET A 1 144 ? 43.447 -10.918 -41.301 1.00 82.38 144 MET A O 1
ATOM 1133 N N . GLN A 1 145 ? 44.622 -9.133 -41.976 1.00 82.75 145 GLN A N 1
ATOM 1134 C CA . GLN A 1 145 ? 44.042 -9.125 -43.325 1.00 82.75 145 GLN A CA 1
ATOM 1135 C C . GLN A 1 145 ? 44.418 -10.384 -44.113 1.00 82.75 145 GLN A C 1
ATOM 1137 O O . GLN A 1 145 ? 43.567 -10.960 -44.785 1.00 82.75 145 GLN A O 1
ATOM 1142 N N . ARG A 1 146 ? 45.666 -10.854 -43.987 1.00 82.12 146 ARG A N 1
ATOM 1143 C CA . ARG A 1 146 ? 46.107 -12.110 -44.610 1.00 82.12 146 ARG A CA 1
ATOM 1144 C C . ARG A 1 146 ? 45.397 -13.327 -44.017 1.00 82.12 146 ARG A C 1
ATOM 1146 O O . ARG A 1 146 ? 45.033 -14.213 -44.779 1.00 82.12 146 ARG A O 1
ATOM 1153 N N . ASP A 1 147 ? 45.187 -13.374 -42.701 1.00 79.19 147 ASP A N 1
ATOM 1154 C CA . ASP A 1 147 ? 44.444 -14.465 -42.048 1.00 79.19 147 ASP A CA 1
ATOM 1155 C C . ASP A 1 147 ? 42.980 -14.512 -42.502 1.00 79.19 147 ASP A C 1
ATOM 1157 O O . ASP A 1 147 ? 42.474 -15.572 -42.864 1.00 79.19 147 ASP A O 1
ATOM 1161 N N . ARG A 1 148 ? 42.318 -13.348 -42.574 1.00 78.56 148 ARG A N 1
ATOM 1162 C CA . ARG A 1 148 ? 40.950 -13.244 -43.103 1.00 78.56 148 ARG A CA 1
ATOM 1163 C C . ARG A 1 148 ? 40.863 -13.706 -44.553 1.00 78.56 148 ARG A C 1
ATOM 1165 O O . ARG A 1 148 ? 39.984 -14.497 -44.874 1.00 78.56 148 ARG A O 1
ATOM 1172 N N . LEU A 1 149 ? 41.785 -13.257 -45.407 1.00 74.88 149 LEU A N 1
ATOM 1173 C CA . LEU A 1 149 ? 41.803 -13.657 -46.814 1.00 74.88 149 LEU A CA 1
ATOM 1174 C C . LEU A 1 149 ? 41.989 -15.171 -46.964 1.00 74.88 149 LEU A C 1
ATOM 1176 O O . LEU A 1 149 ? 41.298 -15.786 -47.765 1.00 74.88 149 LEU A O 1
ATOM 1180 N N . LYS A 1 150 ? 42.860 -15.783 -46.151 1.00 71.88 150 LYS A N 1
ATOM 1181 C CA . LYS A 1 150 ? 43.012 -17.242 -46.118 1.00 71.88 150 LYS A CA 1
ATOM 1182 C C . LYS A 1 150 ? 41.700 -17.912 -45.713 1.00 71.88 150 LYS A C 1
ATOM 1184 O O . LYS A 1 150 ? 41.199 -18.722 -46.468 1.00 71.88 150 LYS A O 1
ATOM 1189 N N . LYS A 1 151 ? 41.072 -17.510 -44.610 1.00 70.88 151 LYS A N 1
ATOM 1190 C CA . LYS A 1 151 ? 39.779 -18.071 -44.167 1.00 70.88 151 LYS A CA 1
ATOM 1191 C C . LYS A 1 151 ? 38.611 -17.898 -45.144 1.00 70.88 151 LYS A C 1
ATOM 1193 O O . LYS A 1 151 ? 37.590 -18.534 -44.950 1.00 70.88 151 LYS A O 1
ATOM 1198 N N . THR A 1 152 ? 38.726 -17.009 -46.132 1.00 66.50 152 THR A N 1
ATOM 1199 C CA . THR A 1 152 ? 37.679 -16.796 -47.149 1.00 66.50 152 THR A CA 1
ATOM 1200 C C . THR A 1 152 ? 37.943 -17.603 -48.427 1.00 66.50 152 THR A C 1
ATOM 1202 O O . THR A 1 152 ? 37.063 -17.715 -49.271 1.00 66.50 152 THR A O 1
ATOM 1205 N N . LEU A 1 153 ? 39.156 -18.138 -48.592 1.00 60.97 153 LEU A N 1
ATOM 1206 C CA . LEU A 1 153 ? 39.596 -18.896 -49.770 1.00 60.97 153 LEU A CA 1
ATOM 1207 C C . LEU A 1 153 ? 39.813 -20.393 -49.475 1.00 60.97 153 LEU A C 1
ATOM 1209 O O . LEU A 1 153 ? 40.326 -21.102 -50.338 1.00 60.97 153 LEU A O 1
ATOM 1213 N N . TRP A 1 154 ? 39.434 -20.851 -48.280 1.00 52.06 154 TRP A N 1
ATOM 1214 C CA . TRP A 1 154 ? 39.400 -22.254 -47.864 1.00 52.06 154 TRP A CA 1
ATOM 1215 C C . TRP A 1 154 ? 38.017 -22.579 -47.312 1.00 52.06 154 TRP A C 1
ATOM 1217 O O . TRP A 1 154 ? 37.521 -21.758 -46.507 1.00 52.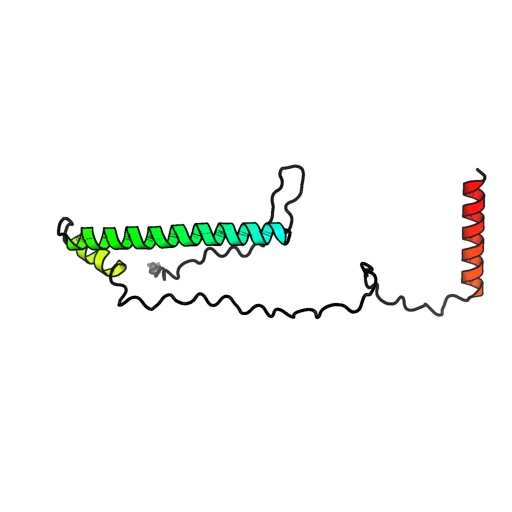06 154 TRP A O 1
#

Sequence (154 aa):
FLRSARPQRGADMMGHLITSLQPLRINSGLSHPPRAPTLQECEVIIRQLYNANSLQSQEIIRVKALLRDIVLSKKVTPANYILTKSYLTNGPSKSLEEKKFPKLGHQLFGENVSRPSQSGVVLPALKQSLNSSIAERQRRTRAMQRDRLKKTLW